Protein AF-A0A4Y8CA54-F1 (afdb_monomer_lite)

Secondary structure (DSSP, 8-state):
--TTHHHHHHHHHHHHHHHHHTTTT-GGGPPPPPSS-SEEEEEE-TT-HHHHHHHHHHHHSTTTTPEEEEEE---SSTTHHHHHHHHHHHHHTS--SEEEE---S--TTGGGGGG-HHHHHHHHH-S--

Radius of gyration: 15.87 Å; chains: 1; bounding box: 40×27×41 Å

Sequence (129 aa):
KKAGFGDLEAQFLALKERLQKEGLFDPRFKKSLPKFPKKVGIITSKTSAALQDMLKLIHHKEYFLAKIYIFDALTQGNNAPFSLIQALKKADDMDLDVLIIARGGGSREDLFCFNDENLAREIFKAKTP

pLDDT: mean 88.69, std 11.0, range [40.97, 98.0]

Foldseek 3Di:
DPPVPVVLVVVLVVLVVVCVVVVLPPPVLDDDADPQWQEEEEEEAPPAPVVVVVVVVCVVDPVVRHDYHYQHADQFDPCRLVRSLVSQVVVLVDPGQAYHYDYHDDDPNRNSSCSDPVSSVSVSVRPHD

Structure (mmCIF, N/CA/C/O backbone):
data_AF-A0A4Y8CA54-F1
#
_entry.id   AF-A0A4Y8CA54-F1
#
loop_
_atom_site.group_PDB
_atom_site.id
_atom_site.type_symbol
_atom_site.label_atom_id
_atom_site.label_alt_id
_atom_site.label_comp_id
_atom_site.label_asym_id
_atom_site.label_entity_id
_atom_site.label_seq_id
_atom_site.pdbx_PDB_ins_code
_atom_site.Cartn_x
_atom_site.Cartn_y
_atom_site.Cartn_z
_atom_site.occupancy
_atom_site.B_iso_or_equiv
_atom_site.auth_seq_id
_atom_site.auth_comp_id
_atom_site.auth_asym_id
_atom_site.auth_atom_id
_atom_site.pdbx_PDB_model_num
ATOM 1 N N . LYS A 1 1 ? 23.009 10.388 -21.232 1.00 40.97 1 LYS A N 1
ATOM 2 C CA . LYS A 1 1 ? 22.408 9.225 -21.935 1.00 40.97 1 LYS A CA 1
ATOM 3 C C . LYS A 1 1 ? 20.914 9.187 -21.601 1.00 40.97 1 LYS A C 1
ATOM 5 O O . LYS A 1 1 ? 20.593 8.958 -20.450 1.00 40.97 1 LYS A O 1
ATOM 10 N N . LYS A 1 2 ? 20.031 9.497 -22.563 1.00 50.75 2 LYS A N 1
ATOM 11 C CA . LYS A 1 2 ? 18.555 9.601 -22.421 1.00 50.75 2 LYS A CA 1
ATOM 12 C C . LYS A 1 2 ? 17.799 8.387 -23.013 1.00 50.75 2 LYS A C 1
ATOM 14 O O . LYS A 1 2 ? 16.600 8.463 -23.230 1.00 50.75 2 LYS A O 1
ATOM 19 N N . ALA A 1 3 ? 18.500 7.291 -23.312 1.00 52.72 3 ALA A N 1
ATOM 20 C CA . ALA A 1 3 ? 17.977 6.212 -24.157 1.00 52.72 3 ALA A CA 1
ATOM 21 C C . ALA A 1 3 ? 17.057 5.199 -23.444 1.00 52.72 3 ALA A C 1
ATOM 23 O O . ALA A 1 3 ? 16.300 4.531 -24.121 1.00 52.72 3 ALA A O 1
ATOM 24 N N . GLY A 1 4 ? 17.076 5.090 -22.108 1.00 59.81 4 GLY A N 1
ATOM 25 C CA . GLY A 1 4 ? 16.263 4.085 -21.394 1.00 59.81 4 GLY A CA 1
ATOM 26 C C . GLY A 1 4 ? 14.863 4.548 -20.973 1.00 59.81 4 GLY A C 1
ATOM 27 O O . GLY A 1 4 ? 14.003 3.726 -20.678 1.00 59.81 4 GLY A O 1
ATOM 28 N N . PHE A 1 5 ? 14.614 5.860 -20.930 1.00 62.41 5 PHE A N 1
ATOM 29 C CA . PHE A 1 5 ? 13.366 6.396 -20.378 1.00 62.41 5 PHE A CA 1
ATOM 30 C C . PHE A 1 5 ? 12.181 6.245 -21.344 1.00 62.41 5 PHE A C 1
ATOM 32 O O . PHE A 1 5 ? 11.084 5.902 -20.912 1.00 62.41 5 PHE A O 1
ATOM 39 N N . GLY A 1 6 ? 12.417 6.441 -22.647 1.00 74.75 6 GLY A N 1
ATOM 40 C CA . GLY A 1 6 ? 11.382 6.281 -23.674 1.00 74.75 6 GLY A CA 1
ATOM 41 C C . GLY A 1 6 ? 10.870 4.843 -23.774 1.00 74.75 6 GLY A C 1
ATOM 42 O O . GLY A 1 6 ? 9.666 4.630 -23.885 1.00 74.75 6 GLY A O 1
ATOM 43 N N . ASP A 1 7 ? 11.762 3.859 -23.636 1.00 80.38 7 ASP A N 1
ATOM 44 C CA . ASP A 1 7 ? 11.397 2.440 -23.699 1.00 80.38 7 ASP A CA 1
ATOM 45 C C . ASP A 1 7 ? 10.577 1.995 -22.481 1.00 80.38 7 ASP A C 1
ATOM 47 O O . ASP A 1 7 ? 9.646 1.201 -22.615 1.00 80.38 7 ASP A O 1
ATOM 51 N N . LEU A 1 8 ? 10.890 2.503 -21.284 1.00 80.00 8 LEU A N 1
ATOM 52 C CA . LEU A 1 8 ? 10.107 2.221 -20.074 1.00 80.00 8 LEU A CA 1
ATOM 53 C C . LEU A 1 8 ? 8.720 2.870 -20.141 1.00 80.00 8 LEU A C 1
ATOM 55 O O . LEU A 1 8 ? 7.723 2.250 -19.775 1.00 80.00 8 LEU A O 1
ATOM 59 N N . GLU A 1 9 ? 8.638 4.102 -20.639 1.00 84.69 9 GLU A N 1
ATOM 60 C CA . GLU A 1 9 ? 7.365 4.803 -20.814 1.00 84.69 9 GLU A CA 1
ATOM 61 C C . GLU A 1 9 ? 6.469 4.106 -21.848 1.00 84.69 9 GLU A C 1
ATOM 63 O O . GLU A 1 9 ? 5.287 3.882 -21.580 1.00 84.69 9 GLU A O 1
ATOM 68 N N . ALA A 1 10 ? 7.030 3.670 -22.980 1.00 88.25 10 ALA A N 1
ATOM 69 C CA . ALA A 1 10 ? 6.302 2.901 -23.987 1.00 88.25 10 ALA A CA 1
ATOM 70 C C . ALA A 1 10 ? 5.772 1.568 -23.427 1.00 88.25 10 ALA A C 1
ATOM 72 O O . ALA A 1 10 ? 4.603 1.234 -23.632 1.00 88.25 10 ALA A O 1
ATOM 73 N N . GLN A 1 11 ? 6.595 0.836 -22.666 1.00 87.75 11 GLN A N 1
ATOM 74 C CA . GLN A 1 11 ? 6.179 -0.401 -21.994 1.00 87.75 11 GLN A CA 1
ATOM 75 C C . GLN A 1 11 ? 5.044 -0.160 -20.994 1.00 87.75 11 GLN A C 1
ATOM 77 O O . GLN A 1 11 ? 4.069 -0.913 -20.974 1.00 87.75 11 GLN A O 1
ATOM 82 N N . PHE A 1 12 ? 5.132 0.908 -20.197 1.00 89.94 12 PHE A N 1
ATOM 83 C CA . PHE A 1 12 ? 4.073 1.284 -19.264 1.00 89.94 12 PHE A CA 1
ATOM 84 C C . PHE A 1 12 ? 2.758 1.599 -19.983 1.00 89.94 12 PHE A C 1
ATOM 86 O O . PHE A 1 12 ? 1.705 1.115 -19.568 1.00 89.94 12 PHE A O 1
ATOM 93 N N . LEU A 1 13 ? 2.802 2.386 -21.063 1.00 92.44 13 LEU A N 1
ATOM 94 C CA . LEU A 1 13 ? 1.607 2.744 -21.827 1.00 92.44 13 LEU A CA 1
ATOM 95 C C . LEU A 1 13 ? 0.948 1.512 -22.457 1.00 92.44 13 LEU A C 1
ATOM 97 O O . LEU A 1 13 ? -0.265 1.349 -22.328 1.00 92.44 13 LEU A O 1
ATOM 101 N N . ALA A 1 14 ? 1.740 0.616 -23.054 1.00 94.00 14 ALA A N 1
ATOM 102 C CA . ALA A 1 14 ? 1.242 -0.633 -23.627 1.00 94.00 14 ALA A CA 1
ATOM 103 C C . ALA A 1 14 ? 0.606 -1.542 -22.561 1.00 94.00 14 ALA A C 1
ATOM 105 O O . ALA A 1 14 ? -0.479 -2.093 -22.765 1.00 94.00 14 ALA A O 1
ATOM 106 N N . LEU A 1 15 ? 1.246 -1.666 -21.392 1.00 94.19 15 LEU A N 1
ATOM 107 C CA . LEU A 1 15 ? 0.703 -2.421 -20.266 1.00 94.19 15 LEU A CA 1
ATOM 108 C C . LEU A 1 15 ? -0.609 -1.808 -19.762 1.00 94.19 15 LEU A C 1
ATOM 110 O O . LEU A 1 15 ? -1.601 -2.519 -19.608 1.00 94.19 15 LEU A O 1
ATOM 114 N N . LYS A 1 16 ? -0.637 -0.490 -19.544 1.00 94.62 16 LYS A N 1
ATOM 115 C CA . LYS A 1 16 ? -1.828 0.234 -19.092 1.00 94.62 16 LYS A CA 1
ATOM 116 C C . LYS A 1 16 ? -2.996 0.037 -20.055 1.00 94.62 16 LYS A C 1
ATOM 118 O O . LYS A 1 16 ? -4.098 -0.262 -19.601 1.00 94.62 16 LYS A O 1
ATOM 123 N N . GLU A 1 17 ? -2.764 0.180 -21.360 1.00 96.19 17 GLU A N 1
ATOM 124 C CA . GLU A 1 17 ? -3.796 -0.014 -22.381 1.00 96.19 17 GLU A CA 1
ATOM 125 C C . GLU A 1 17 ? -4.353 -1.442 -22.342 1.00 96.19 17 GLU A C 1
ATOM 127 O O . GLU A 1 17 ? -5.571 -1.632 -22.354 1.00 96.19 17 GLU A O 1
ATOM 132 N N . ARG A 1 18 ? -3.481 -2.451 -22.237 1.00 97.19 18 ARG A N 1
ATOM 133 C CA . ARG A 1 18 ? -3.913 -3.848 -22.142 1.00 97.19 18 ARG A CA 1
ATOM 134 C C . ARG A 1 18 ? -4.756 -4.105 -20.893 1.00 97.19 18 ARG A C 1
ATOM 136 O O . ARG A 1 18 ? -5.860 -4.627 -21.013 1.00 97.19 18 ARG A O 1
ATOM 143 N N . LEU A 1 19 ? -4.286 -3.695 -19.715 1.00 96.62 19 LEU A N 1
ATOM 144 C CA . LEU A 1 19 ? -5.029 -3.887 -18.464 1.00 96.62 19 LEU A CA 1
ATOM 145 C C . LEU A 1 19 ? -6.355 -3.110 -18.449 1.00 96.62 19 LEU A C 1
ATOM 147 O O . LEU A 1 19 ? -7.344 -3.576 -17.884 1.00 96.62 19 LEU A O 1
ATOM 151 N N . GLN A 1 20 ? -6.409 -1.952 -19.113 1.00 95.62 20 GLN A N 1
ATOM 152 C CA . GLN A 1 20 ? -7.646 -1.198 -19.293 1.00 95.62 20 GLN A CA 1
ATOM 153 C C . GLN A 1 20 ? -8.642 -1.941 -20.192 1.00 95.62 20 GLN A C 1
ATOM 155 O O . GLN A 1 20 ? -9.820 -2.007 -19.845 1.00 95.62 20 GLN A O 1
ATOM 160 N N . LYS A 1 21 ? -8.185 -2.532 -21.305 1.00 96.62 21 LYS A N 1
ATOM 161 C CA . LYS A 1 21 ? -9.019 -3.369 -22.190 1.00 96.62 21 LYS A CA 1
ATOM 162 C C . LYS A 1 21 ? -9.540 -4.624 -21.487 1.00 96.62 21 LYS A C 1
ATOM 164 O O . LYS A 1 21 ? -10.665 -5.034 -21.740 1.00 96.62 21 LYS A O 1
ATOM 169 N N . GLU A 1 22 ? -8.752 -5.196 -20.580 1.00 96.06 22 GLU A N 1
ATOM 170 C CA . GLU A 1 22 ? -9.170 -6.304 -19.710 1.00 96.06 22 GLU A CA 1
ATOM 171 C C . GLU A 1 22 ? -10.176 -5.876 -18.617 1.00 96.06 22 GLU A C 1
ATOM 173 O O . GLU A 1 22 ? -10.745 -6.725 -17.935 1.00 96.06 22 GLU A O 1
ATOM 178 N N . GLY A 1 23 ? -10.417 -4.572 -18.439 1.00 95.69 23 GLY A N 1
ATOM 179 C CA . GLY A 1 23 ? -11.411 -4.044 -17.502 1.00 95.69 23 GLY A CA 1
ATOM 180 C C . GLY A 1 23 ? -10.920 -3.862 -16.064 1.00 95.69 23 GLY A C 1
ATOM 181 O O . GLY A 1 23 ? -11.724 -3.521 -15.200 1.00 95.69 23 GLY A O 1
ATOM 182 N N . LEU A 1 24 ? -9.617 -4.007 -15.782 1.00 95.56 24 LEU A N 1
ATOM 183 C CA . LEU A 1 24 ? -9.070 -3.886 -14.415 1.00 95.56 24 LEU A CA 1
ATOM 184 C C . LEU A 1 24 ? -9.326 -2.511 -13.776 1.00 95.56 24 LEU A C 1
ATOM 186 O O . LEU A 1 24 ? -9.302 -2.367 -12.554 1.00 95.56 24 LEU A O 1
ATOM 190 N N . PHE A 1 25 ? -9.544 -1.483 -14.594 1.00 94.56 25 PHE A N 1
ATOM 191 C CA . PHE A 1 25 ? -9.793 -0.117 -14.132 1.00 94.56 25 PHE A CA 1
ATOM 192 C C . PHE A 1 25 ? -11.256 0.309 -14.257 1.00 94.56 25 PHE A C 1
ATOM 194 O O . PHE A 1 25 ? -11.558 1.479 -14.025 1.00 94.56 25 PHE A O 1
ATOM 201 N N . ASP A 1 26 ? -12.155 -0.608 -14.623 1.00 95.44 26 ASP A N 1
ATOM 202 C CA . ASP A 1 26 ? -13.575 -0.302 -14.754 1.00 95.44 26 ASP A CA 1
ATOM 203 C C . ASP A 1 26 ? -14.137 0.169 -13.396 1.00 95.44 26 ASP A C 1
ATOM 205 O O . ASP A 1 26 ? -13.963 -0.523 -12.382 1.00 95.44 26 ASP A O 1
ATOM 209 N N . PRO A 1 27 ? -14.812 1.335 -13.345 1.00 93.88 27 PRO A N 1
ATOM 210 C CA . PRO A 1 27 ? -15.418 1.854 -12.123 1.00 93.88 27 PRO A CA 1
ATOM 211 C C . PRO A 1 27 ? -16.334 0.857 -11.404 1.00 93.88 27 PRO A C 1
ATOM 213 O O . PRO A 1 27 ? -16.452 0.927 -10.185 1.00 93.88 27 PRO A O 1
ATOM 216 N N . ARG A 1 28 ? -16.940 -0.099 -12.121 1.00 94.69 28 ARG A N 1
ATOM 217 C CA . ARG A 1 28 ? -17.819 -1.130 -11.544 1.00 94.69 28 ARG A CA 1
ATOM 218 C C . ARG A 1 28 ? -17.104 -2.082 -10.579 1.00 94.69 28 ARG A C 1
ATOM 220 O O . ARG A 1 28 ? -17.764 -2.665 -9.727 1.00 94.69 28 ARG A O 1
ATOM 227 N N . PHE A 1 29 ? -15.782 -2.232 -10.689 1.00 94.25 29 PHE A N 1
ATOM 228 C CA . PHE A 1 29 ? -14.976 -3.044 -9.766 1.00 94.25 29 PHE A CA 1
ATOM 229 C C . PHE A 1 29 ? -14.338 -2.221 -8.639 1.00 94.25 29 PHE A C 1
ATOM 231 O O . PHE A 1 29 ? -13.688 -2.778 -7.749 1.00 94.25 29 PHE A O 1
ATOM 238 N N . LYS A 1 30 ? -14.488 -0.889 -8.661 1.00 93.88 30 LYS A N 1
ATOM 239 C CA . LYS A 1 30 ? -13.966 -0.026 -7.602 1.00 93.88 30 LYS A CA 1
ATOM 240 C C . LYS A 1 30 ? -14.808 -0.183 -6.342 1.00 93.88 30 LYS A C 1
ATOM 242 O O . LYS A 1 30 ? -16.034 -0.207 -6.382 1.00 93.88 30 LYS A O 1
ATOM 247 N N . LYS A 1 31 ? -14.119 -0.261 -5.208 1.00 94.75 31 LYS A N 1
ATOM 248 C CA . LYS A 1 31 ? -14.734 -0.346 -3.885 1.00 94.75 31 LYS A CA 1
ATOM 249 C C . LYS A 1 31 ? -14.957 1.058 -3.345 1.00 94.75 31 LYS A C 1
ATOM 251 O O . LYS A 1 31 ? -14.152 1.957 -3.584 1.00 94.75 31 LYS A O 1
ATOM 256 N N . SER A 1 32 ? -16.054 1.254 -2.624 1.00 94.44 32 SER A N 1
ATOM 257 C CA . SER A 1 32 ? -16.325 2.520 -1.951 1.00 94.44 32 SER A CA 1
ATOM 258 C C . SER A 1 32 ? -15.368 2.710 -0.780 1.00 94.44 32 SER A C 1
ATOM 260 O O . SER A 1 32 ? -15.263 1.827 0.072 1.00 94.44 32 SER A O 1
ATOM 262 N N . LEU A 1 33 ? -14.730 3.875 -0.699 1.00 93.25 33 LEU A N 1
ATOM 263 C CA . LEU A 1 33 ? -13.909 4.222 0.455 1.00 93.25 33 LEU A CA 1
ATOM 264 C C . LEU A 1 33 ? -14.799 4.554 1.666 1.00 93.25 33 LEU A C 1
ATOM 266 O O . LEU A 1 33 ? -15.774 5.305 1.521 1.00 93.25 33 LEU A O 1
ATOM 270 N N . PRO A 1 34 ? -14.479 4.037 2.864 1.00 91.38 34 PRO A N 1
ATOM 271 C CA . PRO A 1 34 ? -15.190 4.400 4.082 1.00 91.38 34 PRO A CA 1
ATOM 272 C C . PRO A 1 34 ? -14.973 5.885 4.397 1.00 91.38 34 PRO A C 1
ATOM 274 O O . PRO A 1 34 ? -13.856 6.392 4.333 1.00 91.38 34 PRO A O 1
ATOM 277 N N . LYS A 1 35 ? -16.039 6.592 4.794 1.00 87.81 35 LYS A N 1
ATOM 278 C CA . LYS A 1 35 ? -15.944 8.012 5.190 1.00 87.81 35 LYS A CA 1
ATOM 279 C C . LYS A 1 35 ? -15.113 8.215 6.462 1.00 87.81 35 LYS A C 1
ATOM 281 O O . LYS A 1 35 ? -14.472 9.248 6.611 1.00 87.81 35 LYS A O 1
ATOM 286 N N . PHE A 1 36 ? -15.144 7.235 7.366 1.00 87.75 36 PHE A N 1
ATOM 287 C CA . PHE A 1 36 ? -14.486 7.282 8.673 1.00 87.75 36 PHE A CA 1
ATOM 288 C C . PHE A 1 36 ? -13.797 5.938 8.969 1.00 87.75 36 PHE 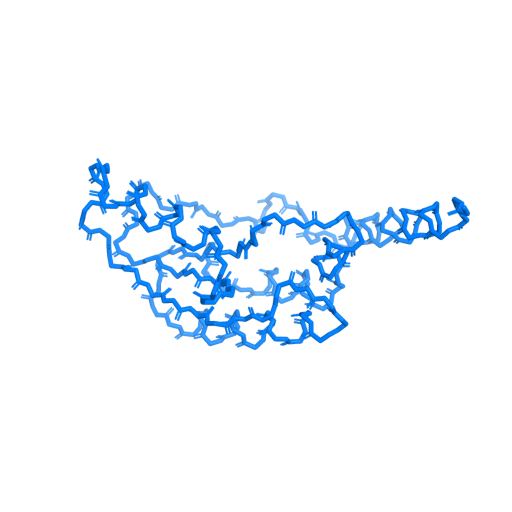A C 1
ATOM 290 O O . PHE A 1 36 ? -14.346 5.132 9.726 1.00 87.75 36 PHE A O 1
ATOM 297 N N . PRO A 1 37 ? -12.638 5.650 8.345 1.00 90.69 37 PRO A N 1
ATOM 298 C CA . PRO A 1 37 ? -11.905 4.417 8.608 1.00 90.69 37 PRO A CA 1
ATOM 299 C C . PRO A 1 37 ? -11.386 4.395 10.051 1.00 90.69 37 PRO A C 1
ATOM 301 O O . PRO A 1 37 ? -10.780 5.356 10.526 1.00 90.69 37 PRO A O 1
ATOM 304 N N . LYS A 1 38 ? -11.613 3.282 10.749 1.00 91.69 38 LYS A N 1
ATOM 305 C CA . LYS A 1 38 ? -11.127 3.018 12.111 1.00 91.69 38 LYS A CA 1
ATOM 306 C C . LYS A 1 38 ? -9.873 2.154 12.114 1.00 91.69 38 LYS A C 1
ATOM 308 O O . LYS A 1 38 ? -9.126 2.198 13.087 1.00 91.69 38 LYS A O 1
ATOM 313 N N . LYS A 1 39 ? -9.646 1.358 11.071 1.00 94.38 39 LYS A N 1
ATOM 314 C CA . LYS A 1 39 ? -8.468 0.505 10.899 1.00 94.38 39 LYS A CA 1
ATOM 315 C C . LYS A 1 39 ? -7.859 0.757 9.525 1.00 94.38 39 LYS A C 1
ATOM 317 O O . LYS A 1 39 ? -8.442 0.392 8.509 1.00 94.38 39 LYS A O 1
ATOM 322 N N . VAL A 1 40 ? -6.686 1.374 9.501 1.00 94.50 40 VAL A N 1
ATOM 323 C CA . VAL A 1 40 ? -5.985 1.739 8.266 1.00 94.50 40 VAL A CA 1
ATOM 324 C C . VAL A 1 40 ? -4.721 0.899 8.152 1.00 94.50 40 VAL A C 1
ATOM 326 O O . VAL A 1 40 ? -3.866 0.940 9.039 1.00 94.50 40 VAL A O 1
ATOM 329 N N . GLY A 1 41 ? -4.594 0.146 7.063 1.00 95.88 41 GLY A N 1
ATOM 330 C CA . GLY A 1 41 ? -3.350 -0.527 6.700 1.00 95.88 41 GLY A CA 1
ATOM 331 C C . GLY A 1 41 ? -2.466 0.385 5.864 1.00 95.88 41 GLY A C 1
ATOM 332 O O . GLY A 1 41 ? -2.933 0.974 4.898 1.00 95.88 41 GLY A O 1
ATOM 333 N N . ILE A 1 42 ? -1.188 0.496 6.203 1.00 95.69 42 ILE A N 1
ATOM 334 C CA . ILE A 1 42 ? -0.195 1.239 5.428 1.00 95.69 42 ILE A CA 1
ATOM 335 C C . ILE A 1 42 ? 0.896 0.266 4.994 1.00 95.69 42 ILE A C 1
ATOM 337 O O . ILE A 1 42 ? 1.624 -0.273 5.825 1.00 95.69 42 ILE A O 1
ATOM 341 N N . ILE A 1 43 ? 1.016 0.066 3.687 1.00 96.31 43 ILE A N 1
ATOM 342 C CA . ILE A 1 43 ? 2.050 -0.729 3.034 1.00 96.31 43 ILE A CA 1
ATOM 343 C C . ILE A 1 43 ? 3.099 0.239 2.486 1.00 96.31 43 ILE A C 1
ATOM 345 O O . ILE A 1 43 ? 2.847 0.981 1.536 1.00 96.31 43 ILE A O 1
ATOM 349 N N . THR A 1 44 ? 4.266 0.268 3.120 1.00 94.62 44 THR A N 1
ATOM 350 C CA . THR A 1 44 ? 5.393 1.137 2.749 1.00 94.62 44 THR A CA 1
ATOM 351 C C . THR A 1 44 ? 6.674 0.624 3.405 1.00 94.62 44 THR A C 1
ATOM 353 O O . THR A 1 44 ? 6.630 -0.253 4.263 1.00 94.62 44 THR A O 1
ATOM 356 N N . SER A 1 45 ? 7.822 1.198 3.056 1.00 91.81 45 SER A N 1
ATOM 357 C CA . SER A 1 45 ? 9.062 0.943 3.791 1.00 91.81 45 SER A CA 1
ATOM 358 C C . SER A 1 45 ? 9.015 1.613 5.167 1.00 91.81 45 SER A C 1
ATOM 360 O O . SER A 1 45 ? 8.753 2.820 5.273 1.00 91.81 45 SER A O 1
ATOM 362 N N . LYS A 1 46 ? 9.335 0.855 6.222 1.00 87.31 46 LYS A N 1
ATOM 363 C CA . LYS A 1 46 ? 9.431 1.342 7.610 1.00 87.31 46 LYS A CA 1
ATOM 364 C C . LYS A 1 46 ? 10.417 2.494 7.796 1.00 87.31 46 LYS A C 1
ATOM 366 O O . LYS A 1 46 ? 10.238 3.310 8.697 1.00 87.31 46 LYS A O 1
ATOM 371 N N . THR A 1 47 ? 11.444 2.573 6.954 1.00 84.50 47 THR A N 1
ATOM 372 C CA . THR A 1 47 ? 12.466 3.629 7.010 1.00 84.50 47 THR A CA 1
ATOM 373 C C . THR A 1 47 ? 12.141 4.822 6.112 1.00 84.50 47 THR A C 1
ATOM 375 O O . THR A 1 47 ? 12.923 5.767 6.034 1.00 84.50 47 THR A O 1
ATOM 378 N N . SER A 1 48 ? 10.994 4.810 5.428 1.00 84.25 48 SER A N 1
ATOM 379 C CA . SER A 1 48 ? 10.625 5.882 4.506 1.00 84.25 48 SER A CA 1
ATOM 380 C C . SER A 1 48 ? 10.167 7.152 5.227 1.00 84.25 48 SER A C 1
ATOM 382 O O . SER A 1 48 ? 9.413 7.109 6.201 1.00 84.25 48 SER A O 1
ATOM 384 N N . ALA A 1 49 ? 10.549 8.307 4.674 1.00 86.19 49 ALA A N 1
ATOM 385 C CA . ALA A 1 49 ? 10.009 9.601 5.093 1.00 86.19 49 ALA A CA 1
ATOM 386 C C . ALA A 1 49 ? 8.482 9.668 4.912 1.00 86.19 49 ALA A C 1
ATOM 388 O O . ALA A 1 49 ? 7.794 10.194 5.777 1.00 86.19 49 ALA A O 1
ATOM 389 N N . ALA A 1 50 ? 7.939 9.031 3.864 1.00 86.88 50 ALA A N 1
ATOM 390 C CA . ALA A 1 50 ? 6.492 8.957 3.652 1.00 86.88 50 ALA A CA 1
ATOM 391 C C . ALA A 1 50 ? 5.748 8.330 4.833 1.00 86.88 50 ALA A C 1
ATOM 393 O O . ALA A 1 50 ? 4.685 8.823 5.200 1.00 86.88 50 ALA A O 1
ATOM 394 N N . LEU A 1 51 ? 6.288 7.267 5.444 1.00 90.38 51 LEU A N 1
ATOM 395 C CA . LEU A 1 51 ? 5.670 6.695 6.638 1.00 90.38 51 LEU A CA 1
ATOM 396 C C . LEU A 1 51 ? 5.628 7.719 7.773 1.00 90.38 51 LEU A C 1
ATOM 398 O O . LEU A 1 51 ? 4.587 7.898 8.398 1.00 90.38 51 LEU A O 1
ATOM 402 N N . GLN A 1 52 ? 6.741 8.412 8.010 1.00 88.94 52 GLN A N 1
ATOM 403 C CA . GLN A 1 52 ? 6.827 9.431 9.054 1.00 88.94 52 GLN A CA 1
ATOM 404 C C . GLN A 1 52 ? 5.853 10.586 8.798 1.00 88.94 52 GLN A C 1
ATOM 406 O O . GLN A 1 52 ? 5.194 11.040 9.729 1.00 88.94 52 GLN A O 1
ATOM 411 N N . ASP A 1 53 ? 5.707 11.023 7.550 1.00 88.19 53 ASP A N 1
ATOM 412 C CA . ASP A 1 53 ? 4.793 12.103 7.175 1.00 88.19 53 ASP A CA 1
ATOM 413 C C . ASP A 1 53 ? 3.323 11.688 7.324 1.00 88.19 53 ASP A C 1
ATOM 415 O O . ASP A 1 53 ? 2.526 12.444 7.883 1.00 88.19 53 ASP A O 1
ATOM 419 N N . MET A 1 54 ? 2.968 10.465 6.913 1.00 88.81 54 MET A N 1
ATOM 420 C CA . MET A 1 54 ? 1.624 9.916 7.122 1.00 88.81 54 MET A CA 1
ATOM 421 C C . MET A 1 54 ? 1.300 9.798 8.612 1.00 88.81 54 MET A C 1
ATOM 423 O O . MET A 1 54 ? 0.240 10.248 9.045 1.00 88.81 54 MET A O 1
ATOM 427 N N . LEU A 1 55 ? 2.218 9.251 9.414 1.00 88.19 55 LEU A N 1
ATOM 428 C CA . LEU A 1 55 ? 2.023 9.132 10.857 1.00 88.19 55 LEU A CA 1
ATOM 429 C C . LEU A 1 55 ? 1.877 10.508 11.511 1.00 88.19 55 LEU A C 1
ATOM 431 O O . LEU A 1 55 ? 0.944 10.696 12.288 1.00 88.19 55 LEU A O 1
ATOM 435 N N . LYS A 1 56 ? 2.721 11.488 11.168 1.00 87.88 56 LYS A N 1
ATOM 436 C CA . LYS A 1 56 ? 2.589 12.866 11.670 1.00 87.88 56 LYS A CA 1
ATOM 437 C C . LYS A 1 56 ? 1.230 13.462 11.322 1.00 87.88 56 LYS A C 1
ATOM 439 O O . LYS A 1 56 ? 0.586 14.027 12.197 1.00 87.88 56 LYS A O 1
ATOM 444 N N . LEU A 1 57 ? 0.772 13.312 10.078 1.00 85.00 57 LEU A N 1
ATOM 445 C CA . LEU A 1 57 ? -0.523 13.835 9.638 1.00 85.00 57 LEU A CA 1
ATOM 446 C C . LEU A 1 57 ? -1.691 13.208 10.411 1.00 85.00 57 LEU A C 1
ATOM 448 O O . LEU A 1 57 ? -2.608 13.925 10.808 1.00 85.00 57 LEU A O 1
ATOM 452 N N . ILE A 1 58 ? -1.644 11.893 10.636 1.00 82.81 58 ILE A N 1
ATOM 453 C CA . ILE A 1 58 ? -2.670 11.155 11.385 1.00 82.81 58 ILE A CA 1
ATOM 454 C C . ILE A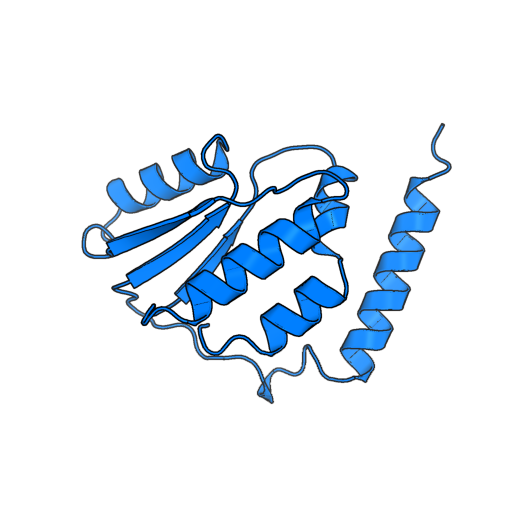 1 58 ? -2.701 11.602 12.851 1.00 82.81 58 ILE A C 1
ATOM 456 O O . ILE A 1 58 ? -3.782 11.812 13.391 1.00 82.81 58 ILE A O 1
ATOM 460 N N . HIS A 1 59 ? -1.535 11.802 13.474 1.00 77.06 59 HIS A N 1
ATOM 461 C CA . HIS A 1 59 ? -1.444 12.253 14.867 1.00 77.06 59 HIS A CA 1
ATOM 462 C C . HIS A 1 59 ? -1.808 13.735 15.048 1.00 77.06 59 HIS A C 1
ATOM 464 O O . HIS A 1 59 ? -2.311 14.107 16.103 1.00 77.06 59 HIS A O 1
ATOM 470 N N . HIS A 1 60 ? -1.558 14.586 14.046 1.00 71.69 60 HIS A N 1
ATOM 471 C CA . HIS A 1 60 ? -1.841 16.025 14.123 1.00 71.69 60 HIS A CA 1
ATOM 472 C C . HIS A 1 60 ? -3.291 16.407 13.802 1.00 71.69 60 HIS A C 1
ATOM 474 O O . HIS A 1 60 ? -3.705 17.515 14.138 1.00 71.69 60 HIS A O 1
ATOM 480 N N . LYS A 1 61 ? -4.052 15.549 13.117 1.00 64.88 61 LYS A N 1
ATOM 481 C CA . LYS A 1 61 ? -5.438 15.829 12.714 1.00 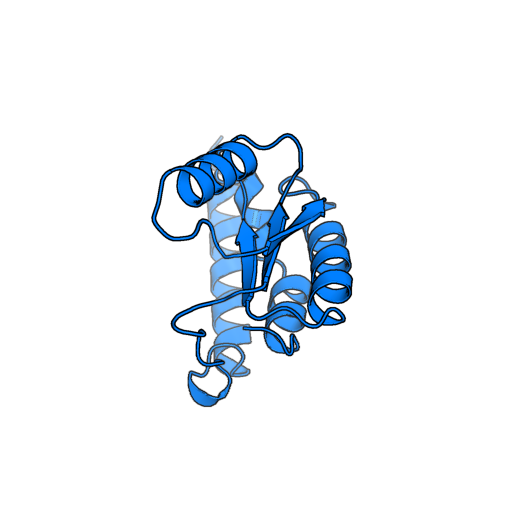64.88 61 LYS A CA 1
ATOM 482 C C . LYS A 1 61 ? -6.439 15.021 13.540 1.00 64.88 61 LYS A C 1
ATOM 484 O O . LYS A 1 61 ? -6.083 14.084 14.243 1.00 64.88 61 LYS A O 1
ATOM 489 N N . GLU A 1 62 ? -7.720 15.339 13.383 1.00 62.00 62 GLU A N 1
ATOM 490 C CA . GLU A 1 62 ? -8.884 14.694 14.021 1.00 62.00 62 GLU A CA 1
ATOM 491 C C . GLU A 1 62 ? -9.042 13.180 13.714 1.00 62.00 62 GLU A C 1
ATOM 493 O O . GLU A 1 62 ? -10.020 12.557 14.115 1.00 62.00 62 GLU A O 1
ATOM 498 N N . TYR A 1 63 ? -8.069 12.554 13.042 1.00 64.38 63 TYR A N 1
ATOM 499 C CA . TYR A 1 63 ? -8.001 11.115 12.764 1.00 64.38 63 TYR A CA 1
ATOM 500 C C . TYR A 1 63 ? -7.380 10.297 13.908 1.00 64.38 63 TYR A C 1
ATOM 502 O O . TYR A 1 63 ? -7.092 9.116 13.725 1.00 64.38 63 TYR A O 1
ATOM 510 N N . PHE A 1 64 ? -7.219 10.889 15.097 1.00 63.56 64 PHE A N 1
ATOM 511 C CA . PHE A 1 64 ? -6.663 10.255 16.301 1.00 63.56 64 PHE A CA 1
ATOM 512 C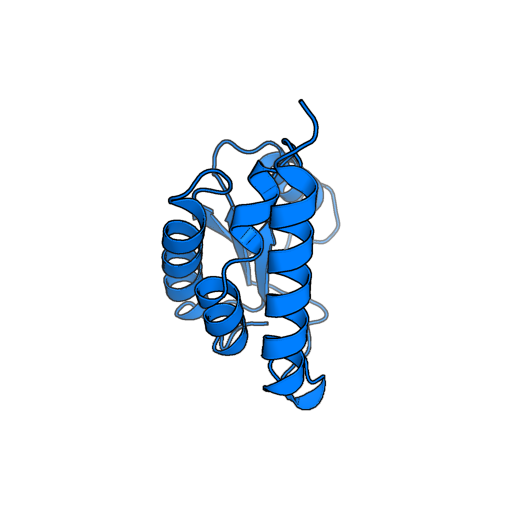 C . PHE A 1 64 ? -7.318 8.907 16.671 1.00 63.56 64 PHE A C 1
ATOM 514 O O . PHE A 1 64 ? -6.704 8.070 17.325 1.00 63.56 64 PHE A O 1
ATOM 521 N N . LEU A 1 65 ? -8.562 8.674 16.242 1.00 75.81 65 LEU A N 1
ATOM 522 C CA . LEU A 1 65 ? -9.309 7.447 16.535 1.00 75.81 65 LEU A CA 1
ATOM 523 C C . LEU A 1 65 ? -8.991 6.268 15.596 1.00 75.81 65 LEU A C 1
ATOM 525 O O . LEU A 1 65 ? -9.420 5.147 15.878 1.00 75.81 65 LEU A O 1
ATOM 529 N N . ALA A 1 66 ? -8.269 6.487 14.493 1.00 86.69 66 ALA A N 1
ATOM 530 C CA . ALA A 1 66 ? -7.908 5.422 13.564 1.00 86.69 66 ALA A CA 1
ATOM 531 C C . ALA A 1 66 ? -6.696 4.621 14.075 1.00 86.69 66 ALA A C 1
ATOM 533 O O . ALA A 1 66 ? -5.624 5.164 14.337 1.00 86.69 66 ALA A O 1
ATOM 534 N N . LYS A 1 67 ? -6.845 3.298 14.170 1.00 91.19 67 LYS A N 1
ATOM 535 C CA . LYS A 1 67 ? -5.749 2.360 14.427 1.00 91.19 67 LYS A CA 1
ATOM 536 C C . LYS A 1 67 ? -4.956 2.138 13.146 1.00 91.19 67 LYS A C 1
ATOM 538 O O . LYS A 1 67 ? -5.524 1.750 12.124 1.00 91.19 67 LYS A O 1
ATOM 543 N N . ILE A 1 68 ? -3.646 2.347 13.223 1.00 92.31 68 ILE A N 1
ATOM 544 C CA . ILE A 1 68 ? -2.741 2.225 12.081 1.00 92.31 68 ILE A CA 1
ATOM 545 C C . ILE A 1 68 ? -1.976 0.905 12.156 1.00 92.31 68 ILE A C 1
ATOM 547 O O . ILE A 1 68 ? -1.343 0.601 13.166 1.00 92.31 68 ILE A O 1
ATOM 551 N N . TYR A 1 69 ? -2.018 0.143 11.067 1.00 94.88 69 TYR A N 1
ATOM 552 C CA . TYR A 1 69 ? -1.311 -1.121 10.896 1.00 94.88 69 TYR A CA 1
ATOM 553 C C . TYR A 1 69 ? -0.257 -0.949 9.810 1.00 94.88 69 TYR A C 1
ATOM 555 O O . TYR A 1 69 ? -0.581 -0.581 8.686 1.00 94.88 69 TYR A O 1
ATOM 563 N N . ILE A 1 70 ? 1.010 -1.188 10.139 1.00 94.88 70 ILE A N 1
ATOM 564 C CA . ILE A 1 70 ? 2.125 -0.950 9.217 1.00 94.88 70 ILE A CA 1
ATOM 565 C C . ILE A 1 70 ? 2.631 -2.286 8.682 1.00 94.88 70 ILE A C 1
ATOM 567 O O . ILE A 1 70 ? 3.072 -3.145 9.449 1.00 94.88 70 ILE A O 1
ATOM 571 N N . PHE A 1 71 ? 2.631 -2.420 7.360 1.00 96.25 71 PHE A N 1
ATOM 572 C CA . PHE A 1 71 ? 3.172 -3.558 6.631 1.00 96.25 71 PHE A CA 1
ATOM 573 C C . PHE A 1 71 ? 4.420 -3.108 5.887 1.00 96.25 71 PHE A C 1
ATOM 575 O O . PHE A 1 71 ? 4.356 -2.306 4.956 1.00 96.25 71 PHE A O 1
ATOM 582 N N . ASP A 1 72 ? 5.565 -3.613 6.333 1.00 95.56 72 ASP A N 1
ATOM 583 C CA . ASP A 1 72 ? 6.845 -3.267 5.729 1.00 95.56 72 ASP A CA 1
ATOM 584 C C . ASP A 1 72 ? 6.974 -3.902 4.345 1.00 95.56 72 ASP A C 1
ATOM 586 O O . ASP A 1 72 ? 6.770 -5.111 4.189 1.00 95.56 72 ASP A O 1
ATOM 590 N N . ALA A 1 73 ? 7.324 -3.091 3.354 1.00 95.38 73 ALA A N 1
ATOM 591 C CA . ALA A 1 73 ? 7.565 -3.542 1.995 1.00 95.38 73 ALA A CA 1
ATOM 592 C C . ALA A 1 73 ? 8.676 -2.731 1.326 1.00 95.38 73 ALA A C 1
ATOM 594 O O . ALA A 1 73 ? 8.855 -1.537 1.582 1.00 95.38 73 ALA A O 1
ATOM 595 N N . LEU A 1 74 ? 9.398 -3.377 0.413 1.00 93.00 74 LEU A N 1
ATOM 596 C CA . LEU A 1 74 ? 10.310 -2.687 -0.489 1.00 93.00 74 LEU A CA 1
ATOM 597 C C . LEU A 1 74 ? 9.504 -1.799 -1.443 1.00 93.00 74 LEU A C 1
ATOM 599 O O . LEU A 1 74 ? 8.551 -2.251 -2.068 1.00 93.00 74 LEU A O 1
ATOM 603 N N . THR A 1 75 ? 9.915 -0.542 -1.583 1.00 91.50 75 THR A N 1
ATOM 604 C CA . THR A 1 75 ? 9.244 0.460 -2.433 1.00 91.50 75 THR A CA 1
ATOM 605 C C . THR A 1 75 ? 10.136 0.967 -3.575 1.00 91.50 75 THR A C 1
ATOM 607 O O . THR A 1 75 ? 9.853 1.994 -4.197 1.00 91.50 75 THR A O 1
ATOM 610 N N . GLN A 1 76 ? 11.249 0.270 -3.816 1.00 89.75 76 GLN A N 1
ATOM 611 C CA . GLN A 1 76 ? 12.209 0.535 -4.884 1.00 89.75 76 GLN A CA 1
ATOM 612 C C . GLN A 1 76 ? 12.995 -0.731 -5.242 1.00 89.75 76 GLN A C 1
ATOM 614 O O . GLN A 1 76 ? 13.135 -1.647 -4.425 1.00 89.75 76 GLN A O 1
ATOM 619 N N . GLY A 1 77 ? 13.546 -0.747 -6.453 1.00 88.62 77 GLY A N 1
ATOM 620 C CA . GLY A 1 77 ? 14.311 -1.869 -6.989 1.00 88.62 77 GLY A CA 1
ATOM 621 C C . GLY A 1 77 ? 13.447 -3.026 -7.499 1.00 88.62 77 GLY A C 1
ATOM 622 O O . GLY A 1 77 ? 12.231 -3.070 -7.322 1.00 88.62 77 GLY A O 1
ATOM 623 N N . ASN A 1 78 ? 14.102 -4.000 -8.130 1.00 89.19 78 ASN A N 1
ATOM 624 C CA . ASN A 1 78 ? 13.435 -5.075 -8.878 1.00 89.19 78 ASN A CA 1
ATOM 625 C C . ASN A 1 78 ? 12.617 -6.037 -8.000 1.00 89.19 78 ASN A C 1
ATOM 627 O O . ASN A 1 78 ? 11.695 -6.680 -8.486 1.00 89.19 78 ASN A O 1
ATOM 631 N N . ASN A 1 79 ? 12.928 -6.120 -6.703 1.00 92.56 79 ASN A N 1
ATOM 632 C CA . ASN A 1 79 ? 12.208 -6.972 -5.750 1.00 92.56 79 ASN A CA 1
ATOM 633 C C . ASN A 1 79 ? 11.002 -6.273 -5.098 1.00 92.56 79 ASN A C 1
ATOM 635 O O . ASN A 1 79 ? 10.256 -6.913 -4.352 1.00 92.56 79 ASN A O 1
ATOM 639 N N . ALA A 1 80 ? 10.800 -4.976 -5.357 1.00 93.38 80 ALA A N 1
ATOM 640 C CA . ALA A 1 80 ? 9.691 -4.221 -4.784 1.00 93.38 80 ALA A CA 1
ATOM 641 C C . ALA A 1 80 ? 8.308 -4.782 -5.138 1.00 93.38 80 ALA A C 1
ATOM 643 O O . ALA A 1 80 ? 7.530 -4.973 -4.205 1.00 93.38 80 ALA A O 1
ATOM 644 N N . PRO A 1 81 ? 7.991 -5.152 -6.397 1.00 94.94 81 PRO A N 1
ATOM 645 C CA . PRO A 1 81 ? 6.667 -5.682 -6.723 1.00 94.94 81 PRO A CA 1
ATOM 646 C C . PRO A 1 81 ? 6.325 -6.930 -5.908 1.00 94.94 81 PRO A C 1
ATOM 648 O O . PRO A 1 81 ? 5.259 -7.018 -5.304 1.00 94.94 81 PRO A O 1
ATOM 651 N N . PHE A 1 82 ? 7.269 -7.869 -5.801 1.00 96.50 82 PHE A N 1
ATOM 652 C CA . PHE A 1 82 ? 7.091 -9.092 -5.023 1.00 96.50 82 PHE A CA 1
ATOM 653 C C . PHE A 1 82 ? 6.885 -8.809 -3.528 1.00 96.50 82 PHE A C 1
ATOM 655 O O . PHE A 1 82 ? 6.008 -9.398 -2.893 1.00 96.50 82 PHE A O 1
ATOM 662 N N . SER A 1 83 ? 7.668 -7.886 -2.963 1.00 96.62 83 SER A N 1
ATOM 663 C CA . SER A 1 83 ? 7.526 -7.477 -1.564 1.00 96.62 83 SER A CA 1
ATOM 664 C C . SER A 1 83 ? 6.183 -6.786 -1.300 1.00 96.62 83 SER A C 1
ATOM 666 O O . SER A 1 83 ? 5.529 -7.107 -0.307 1.00 96.62 83 SER A O 1
ATOM 668 N N . LEU A 1 84 ? 5.750 -5.897 -2.199 1.00 96.75 84 LEU A N 1
ATOM 669 C CA . LEU A 1 84 ? 4.465 -5.201 -2.130 1.00 96.75 84 LEU A CA 1
ATOM 670 C C . LEU A 1 84 ? 3.294 -6.177 -2.227 1.00 96.75 84 LEU A C 1
ATOM 672 O O . LEU A 1 84 ? 2.377 -6.088 -1.420 1.00 96.75 84 LEU A O 1
ATOM 676 N N . ILE A 1 85 ? 3.342 -7.147 -3.146 1.00 97.75 85 ILE A N 1
ATOM 677 C CA . ILE A 1 85 ? 2.302 -8.177 -3.292 1.00 97.75 85 ILE A CA 1
ATOM 678 C C . ILE A 1 85 ? 2.170 -9.009 -2.013 1.00 97.75 85 ILE A C 1
ATOM 680 O O . ILE A 1 85 ? 1.058 -9.270 -1.556 1.00 97.75 85 ILE A O 1
ATOM 684 N N . GLN A 1 86 ? 3.285 -9.425 -1.407 1.00 97.94 86 GLN A N 1
ATOM 685 C CA . GLN A 1 86 ? 3.235 -10.181 -0.154 1.00 97.94 86 GLN A CA 1
ATOM 686 C C . GLN A 1 86 ? 2.662 -9.359 1.003 1.00 97.94 86 GLN A C 1
ATOM 688 O O . GLN A 1 86 ? 1.879 -9.885 1.793 1.00 97.94 86 GLN A O 1
ATOM 693 N N . ALA A 1 87 ? 3.052 -8.088 1.116 1.00 97.44 87 ALA A N 1
ATOM 694 C CA . ALA A 1 87 ? 2.513 -7.190 2.130 1.00 97.44 87 ALA A CA 1
ATOM 695 C C . ALA A 1 87 ? 1.019 -6.922 1.906 1.00 97.44 87 ALA A C 1
ATOM 697 O O . ALA A 1 87 ? 0.249 -6.987 2.860 1.00 97.44 87 ALA A O 1
ATOM 698 N N . LEU A 1 88 ? 0.607 -6.713 0.652 1.00 98.00 88 LEU A N 1
ATOM 699 C CA . LEU A 1 88 ? -0.786 -6.523 0.256 1.00 98.00 88 LEU A CA 1
ATOM 700 C C . LEU A 1 88 ? -1.648 -7.724 0.632 1.00 98.00 88 LEU A C 1
ATOM 702 O O . LEU A 1 88 ? -2.660 -7.537 1.287 1.00 98.00 88 LEU A O 1
ATOM 706 N N . LYS A 1 89 ? -1.228 -8.949 0.300 1.00 97.50 89 LYS A N 1
ATOM 707 C CA . LYS A 1 89 ? -1.976 -10.164 0.666 1.00 97.50 89 LYS A CA 1
ATOM 708 C C . LYS A 1 89 ? -2.159 -10.296 2.175 1.00 97.50 89 LYS A C 1
ATOM 710 O O . LYS A 1 89 ? -3.263 -10.529 2.644 1.00 97.50 89 LYS A O 1
ATOM 715 N N . LYS A 1 90 ? -1.085 -10.081 2.942 1.00 97.31 90 LYS A N 1
ATOM 716 C CA . LYS A 1 90 ? -1.142 -10.116 4.412 1.00 97.31 90 LYS A CA 1
ATOM 717 C C . LYS A 1 90 ? -2.070 -9.046 4.980 1.00 97.31 90 LYS A C 1
ATOM 719 O O . LYS A 1 90 ? -2.753 -9.308 5.961 1.00 97.31 90 LYS A O 1
ATOM 724 N N . ALA A 1 91 ? -2.056 -7.850 4.398 1.00 97.25 91 ALA A N 1
ATOM 725 C CA . ALA A 1 91 ? -2.898 -6.748 4.835 1.00 97.25 91 ALA A CA 1
ATOM 726 C C . ALA A 1 91 ? -4.369 -6.964 4.461 1.00 97.25 91 ALA A C 1
ATOM 728 O O . ALA A 1 91 ? -5.240 -6.664 5.266 1.00 97.25 91 ALA A O 1
ATOM 729 N N . ASP A 1 92 ? -4.640 -7.516 3.279 1.00 97.44 92 ASP A N 1
ATOM 730 C CA . ASP A 1 92 ? -5.993 -7.784 2.786 1.00 97.44 92 ASP A CA 1
ATOM 731 C C . ASP A 1 92 ? -6.682 -8.957 3.500 1.00 97.44 92 ASP A C 1
ATOM 733 O O . ASP A 1 92 ? -7.907 -9.013 3.572 1.00 97.44 92 ASP A O 1
ATOM 737 N N . ASP A 1 93 ? -5.904 -9.885 4.064 1.00 96.25 93 ASP A N 1
ATOM 738 C CA . ASP A 1 93 ? -6.422 -10.946 4.936 1.00 96.25 93 ASP A CA 1
ATOM 739 C C . ASP A 1 93 ? -6.769 -10.440 6.349 1.00 96.25 93 ASP A C 1
ATOM 741 O O . ASP A 1 93 ? -7.390 -11.160 7.136 1.00 96.25 93 ASP A O 1
ATOM 745 N N . MET A 1 94 ? -6.384 -9.208 6.695 1.00 95.00 94 MET A N 1
ATOM 746 C CA . MET A 1 94 ? -6.792 -8.575 7.945 1.00 95.00 94 MET A CA 1
ATOM 747 C C . MET A 1 94 ? -8.120 -7.833 7.772 1.00 95.00 94 MET A C 1
ATOM 749 O O . MET A 1 94 ? -8.405 -7.253 6.734 1.00 95.00 94 MET A O 1
ATOM 753 N N . ASP A 1 95 ? -8.920 -7.797 8.838 1.00 94.44 95 ASP A N 1
ATOM 754 C CA . ASP A 1 95 ? -10.157 -7.010 8.905 1.00 94.44 95 ASP A CA 1
ATOM 755 C C . ASP A 1 95 ? -9.828 -5.512 9.056 1.00 94.44 95 ASP A C 1
ATOM 757 O O . ASP A 1 95 ? -9.886 -4.965 10.163 1.00 94.44 95 ASP A O 1
ATOM 761 N N . LEU A 1 96 ? -9.372 -4.891 7.963 1.00 96.69 96 LEU A N 1
ATOM 762 C CA . LEU A 1 96 ? -9.026 -3.474 7.832 1.00 96.69 96 LEU A CA 1
ATOM 763 C C . LEU A 1 96 ? -10.082 -2.749 6.989 1.00 96.69 96 LEU A C 1
ATOM 765 O O . LEU A 1 96 ? -10.697 -3.336 6.107 1.00 96.69 96 LEU A O 1
ATOM 769 N N . ASP A 1 97 ? -10.282 -1.455 7.244 1.00 95.50 97 ASP A N 1
ATOM 770 C CA . ASP A 1 97 ? -11.301 -0.675 6.530 1.00 95.50 97 ASP A CA 1
ATOM 771 C C . ASP A 1 97 ? -10.783 -0.137 5.187 1.00 95.50 97 ASP A C 1
ATOM 773 O O . ASP A 1 97 ? -11.561 0.113 4.268 1.00 95.50 97 ASP A O 1
ATOM 777 N N . VAL A 1 98 ? -9.472 0.110 5.101 1.00 96.06 98 VAL A N 1
ATOM 778 C CA . VAL A 1 98 ? -8.800 0.667 3.921 1.00 96.06 98 VAL A CA 1
ATOM 779 C C . VAL A 1 98 ? -7.307 0.339 3.945 1.00 96.06 98 VAL A C 1
ATOM 781 O O . VAL A 1 98 ? -6.683 0.320 5.016 1.00 96.06 98 VAL A O 1
ATOM 784 N N . LEU A 1 99 ? -6.728 0.126 2.764 1.00 96.94 99 LEU A N 1
ATOM 785 C CA . LEU A 1 99 ? -5.293 -0.046 2.565 1.00 96.94 99 LEU A CA 1
ATOM 786 C C . LEU A 1 99 ? -4.689 1.137 1.808 1.00 96.94 99 LEU A C 1
ATOM 788 O O . LEU A 1 99 ? -5.207 1.621 0.808 1.00 96.94 99 LEU A O 1
ATOM 792 N N . ILE A 1 100 ? -3.526 1.580 2.269 1.00 94.81 100 ILE A N 1
ATOM 793 C CA . ILE A 1 100 ? -2.715 2.605 1.626 1.00 94.81 100 ILE A CA 1
ATOM 794 C C . ILE A 1 100 ? -1.416 1.946 1.197 1.00 94.81 100 ILE A C 1
ATOM 796 O O . ILE A 1 100 ? -0.605 1.565 2.035 1.00 94.81 100 ILE A O 1
ATOM 800 N N . ILE A 1 101 ? -1.191 1.847 -0.108 1.00 94.69 101 ILE A N 1
ATOM 801 C CA . ILE A 1 101 ? 0.127 1.524 -0.648 1.00 94.69 101 ILE A CA 1
ATOM 802 C C . ILE A 1 101 ? 0.814 2.849 -0.956 1.00 94.69 101 ILE A C 1
ATOM 804 O O . ILE A 1 101 ? 0.336 3.628 -1.779 1.00 94.69 101 ILE A O 1
ATOM 808 N N . ALA A 1 102 ? 1.929 3.112 -0.285 1.00 90.38 102 ALA A N 1
ATOM 809 C CA . ALA A 1 102 ? 2.646 4.367 -0.421 1.00 90.38 102 ALA A CA 1
ATOM 810 C C . ALA A 1 102 ? 4.150 4.149 -0.541 1.00 90.38 102 ALA A C 1
ATOM 812 O O . ALA A 1 102 ? 4.721 3.134 -0.145 1.00 90.38 102 ALA A O 1
ATOM 813 N N . ARG A 1 103 ? 4.803 5.174 -1.071 1.00 85.50 103 ARG A N 1
ATOM 814 C CA . ARG A 1 103 ? 6.251 5.292 -1.177 1.00 85.50 103 ARG A CA 1
ATOM 815 C C . ARG A 1 103 ? 6.639 6.726 -0.825 1.00 85.50 103 ARG A C 1
ATOM 817 O O . ARG A 1 103 ? 5.847 7.645 -1.007 1.00 85.50 103 ARG A O 1
ATOM 824 N N . GLY A 1 104 ? 7.863 6.904 -0.331 1.00 75.75 104 GLY A N 1
ATOM 825 C CA . GLY A 1 104 ? 8.502 8.216 -0.201 1.00 75.75 104 GLY A CA 1
ATOM 826 C C . GLY A 1 104 ? 8.967 8.830 -1.525 1.00 75.75 104 GLY A C 1
ATOM 827 O O . GLY A 1 104 ? 8.562 8.430 -2.617 1.00 75.75 104 GLY A O 1
ATOM 828 N N . GLY A 1 105 ? 9.854 9.818 -1.418 1.00 69.25 105 GLY A N 1
ATOM 829 C CA . GLY A 1 105 ? 10.566 10.372 -2.571 1.00 69.25 105 GLY A CA 1
ATOM 830 C C . GLY A 1 105 ? 11.522 9.364 -3.227 1.00 69.25 105 GLY A C 1
ATOM 831 O O . GLY A 1 105 ? 11.726 8.258 -2.731 1.00 69.25 105 GLY A O 1
ATOM 832 N N . GLY A 1 106 ? 12.110 9.761 -4.354 1.00 72.56 106 GLY A N 1
ATOM 833 C CA . GLY A 1 106 ? 13.126 9.010 -5.103 1.00 72.56 106 GLY A CA 1
ATOM 834 C C . GLY A 1 106 ? 12.981 9.240 -6.609 1.00 72.56 106 GLY A C 1
ATOM 835 O O . GLY A 1 106 ? 12.156 10.062 -7.023 1.00 72.56 106 GLY A O 1
ATOM 836 N N . SER A 1 107 ? 13.766 8.545 -7.435 1.00 74.56 107 SER A N 1
ATOM 837 C CA . SER A 1 107 ? 13.788 8.821 -8.875 1.00 74.56 107 SER A CA 1
ATOM 838 C C . SER A 1 107 ? 12.530 8.302 -9.585 1.00 74.56 107 SER A C 1
ATOM 840 O O . SER A 1 107 ? 11.771 7.485 -9.053 1.00 74.56 107 SER A O 1
ATOM 842 N N . ARG A 1 108 ? 12.295 8.781 -10.816 1.00 70.19 108 ARG A N 1
ATOM 843 C CA . ARG A 1 108 ? 11.221 8.2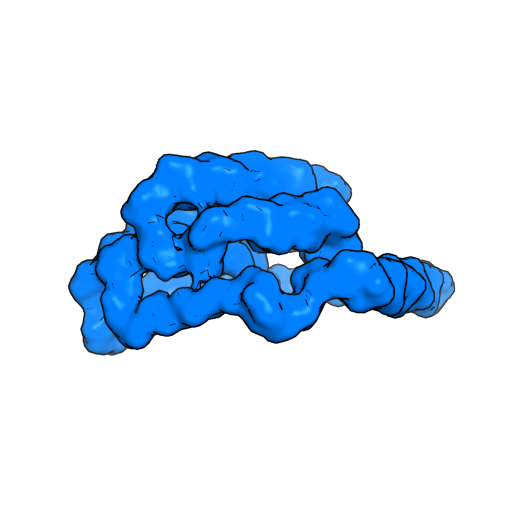51 -11.673 1.00 70.19 108 ARG A CA 1
ATOM 844 C C . ARG A 1 108 ? 11.457 6.790 -12.052 1.00 70.19 108 ARG A C 1
ATOM 846 O O . ARG A 1 108 ? 10.486 6.081 -12.284 1.00 70.19 108 ARG A O 1
ATOM 853 N N . GLU A 1 109 ? 12.711 6.347 -12.108 1.00 70.50 109 GLU A N 1
ATOM 854 C CA . GLU A 1 109 ? 13.041 4.947 -12.387 1.00 70.50 109 GLU A CA 1
ATOM 855 C C . GLU A 1 109 ? 12.608 4.051 -11.227 1.00 70.50 109 GLU A C 1
ATOM 857 O O . GLU A 1 109 ? 12.020 2.996 -11.447 1.00 70.50 109 GLU A O 1
ATOM 862 N N . ASP A 1 110 ? 12.778 4.514 -9.989 1.00 75.56 110 ASP A N 1
ATOM 863 C CA . ASP A 1 110 ? 12.352 3.744 -8.824 1.00 75.56 110 ASP A CA 1
ATOM 864 C C . ASP A 1 110 ? 10.818 3.627 -8.714 1.00 75.56 110 ASP A C 1
ATOM 866 O O . ASP A 1 110 ? 10.318 2.676 -8.116 1.00 75.56 110 ASP A O 1
ATOM 870 N N . LEU A 1 111 ? 10.052 4.565 -9.293 1.00 80.50 111 LEU A N 1
ATOM 871 C CA . LEU A 1 111 ? 8.583 4.482 -9.359 1.00 80.50 111 LEU A CA 1
ATOM 872 C C . LEU A 1 111 ? 8.103 3.358 -10.279 1.00 80.50 111 LEU A C 1
ATOM 874 O O . LEU A 1 111 ? 6.972 2.895 -10.136 1.00 80.50 111 LEU A O 1
ATOM 878 N N . PHE A 1 112 ? 8.946 2.900 -11.205 1.00 83.75 112 PHE A N 1
ATOM 879 C CA . PHE A 1 112 ? 8.547 1.914 -12.200 1.00 83.75 112 PHE A CA 1
ATOM 880 C C . PHE A 1 112 ? 8.146 0.572 -11.578 1.00 83.75 112 PHE A C 1
ATOM 882 O O . PHE A 1 112 ? 7.309 -0.129 -12.135 1.00 83.75 112 PHE A O 1
ATOM 889 N N . CYS A 1 113 ? 8.649 0.239 -10.384 1.00 86.81 113 CYS A N 1
ATOM 890 C CA . CYS A 1 113 ? 8.237 -0.974 -9.677 1.00 86.81 113 CYS A CA 1
ATOM 891 C C . CYS A 1 113 ? 6.735 -1.017 -9.322 1.00 86.81 113 CYS A C 1
ATOM 893 O O . CYS A 1 113 ? 6.183 -2.097 -9.139 1.00 86.81 113 CYS A O 1
ATOM 895 N N . PHE A 1 114 ? 6.046 0.127 -9.278 1.00 89.19 114 PHE A N 1
ATOM 896 C CA . PHE A 1 114 ? 4.593 0.182 -9.070 1.00 89.19 114 PHE A CA 1
ATOM 897 C C . PHE A 1 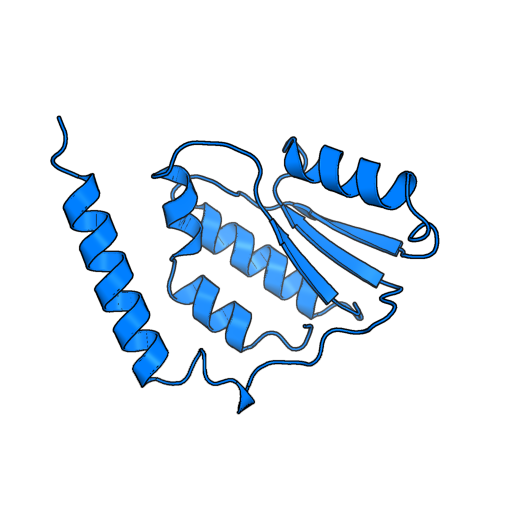114 ? 3.791 -0.106 -10.344 1.00 89.19 114 PHE A C 1
ATOM 899 O O . PHE A 1 114 ? 2.594 -0.371 -10.264 1.00 89.19 114 PHE A O 1
ATOM 906 N N . ASN A 1 115 ? 4.445 -0.090 -11.506 1.00 90.56 115 ASN A N 1
ATOM 907 C CA . ASN A 1 115 ? 3.843 -0.405 -12.800 1.00 90.56 115 ASN A CA 1
ATOM 908 C C . ASN A 1 115 ? 3.920 -1.903 -13.131 1.00 90.56 115 ASN A C 1
ATOM 910 O O . ASN A 1 115 ? 3.779 -2.285 -14.288 1.00 90.56 115 ASN A O 1
ATOM 914 N N . ASP A 1 116 ? 4.171 -2.753 -12.138 1.00 93.25 116 ASP A N 1
ATOM 915 C CA . ASP A 1 116 ? 4.189 -4.197 -12.318 1.00 93.25 116 ASP A CA 1
ATOM 916 C C . ASP A 1 116 ? 2.770 -4.747 -12.532 1.00 93.25 116 ASP A C 1
ATOM 918 O O . ASP A 1 116 ? 1.821 -4.415 -11.815 1.00 93.25 116 ASP A O 1
ATOM 922 N N . GLU A 1 117 ? 2.624 -5.625 -13.521 1.00 95.69 117 GLU A N 1
ATOM 923 C CA . GLU A 1 117 ? 1.340 -6.239 -13.848 1.00 95.69 117 GLU A CA 1
ATOM 924 C C . GLU A 1 117 ? 0.788 -7.099 -12.707 1.00 95.69 117 GLU A C 1
ATOM 926 O O . GLU A 1 117 ? -0.415 -7.065 -12.437 1.00 95.69 117 GLU A O 1
ATOM 931 N N . ASN A 1 118 ? 1.642 -7.880 -12.041 1.00 96.44 118 ASN A N 1
ATOM 932 C CA . ASN A 1 118 ? 1.196 -8.762 -10.968 1.00 96.44 118 ASN A CA 1
ATOM 933 C C . ASN A 1 118 ? 0.688 -7.928 -9.796 1.00 96.44 118 ASN A C 1
ATOM 935 O O . ASN A 1 118 ? -0.357 -8.248 -9.237 1.00 96.44 118 ASN A O 1
ATOM 939 N N . LEU A 1 119 ? 1.361 -6.820 -9.478 1.00 96.31 119 LEU A N 1
ATOM 940 C CA . LEU A 1 119 ? 0.886 -5.889 -8.458 1.00 96.31 119 LEU A CA 1
ATOM 941 C C . LEU A 1 119 ? -0.487 -5.308 -8.826 1.00 96.31 119 LEU A C 1
ATOM 943 O O . LEU A 1 119 ? -1.396 -5.334 -7.998 1.00 96.31 119 LEU A O 1
ATOM 947 N N . ALA A 1 120 ? -0.679 -4.849 -10.067 1.00 96.12 120 ALA A N 1
ATOM 948 C CA . ALA A 1 120 ? -1.968 -4.323 -10.524 1.00 96.12 120 ALA A CA 1
ATOM 949 C C . ALA A 1 120 ? -3.098 -5.365 -10.425 1.00 96.12 120 ALA A C 1
ATOM 951 O O . ALA A 1 120 ? -4.203 -5.054 -9.970 1.00 96.12 120 ALA A O 1
ATOM 952 N N . ARG A 1 121 ? -2.820 -6.616 -10.809 1.00 97.12 121 ARG A N 1
ATOM 953 C CA . ARG A 1 121 ? -3.781 -7.725 -10.715 1.00 97.12 121 ARG A CA 1
ATOM 954 C C . ARG A 1 121 ? -4.103 -8.097 -9.274 1.00 97.12 121 ARG A C 1
ATOM 956 O O . ARG A 1 121 ? -5.251 -8.415 -8.980 1.00 97.12 121 ARG A O 1
ATOM 963 N N . GLU A 1 122 ? -3.127 -8.061 -8.376 1.00 97.50 122 GLU A N 1
ATOM 964 C CA . GLU A 1 122 ? -3.369 -8.341 -6.960 1.00 97.50 122 GLU A CA 1
ATOM 965 C C . GLU A 1 122 ? -4.152 -7.211 -6.280 1.00 97.50 122 GLU A C 1
ATOM 967 O O . GLU A 1 122 ? -5.074 -7.502 -5.524 1.00 97.50 122 GLU A O 1
ATOM 972 N N . ILE A 1 123 ? -3.907 -5.941 -6.627 1.00 96.62 123 ILE A N 1
ATOM 973 C CA . ILE A 1 123 ? -4.744 -4.812 -6.172 1.00 96.62 123 ILE A CA 1
ATOM 974 C C . ILE A 1 123 ? -6.194 -4.984 -6.639 1.00 96.62 123 ILE A C 1
ATOM 976 O O . ILE A 1 123 ? -7.127 -4.749 -5.876 1.00 96.62 123 ILE A O 1
ATOM 980 N N . PHE A 1 124 ? -6.403 -5.421 -7.883 1.00 96.94 124 PHE A N 1
ATOM 981 C CA . PHE A 1 124 ? -7.746 -5.679 -8.403 1.00 96.94 124 PHE A CA 1
ATOM 982 C C . PHE A 1 124 ? -8.487 -6.769 -7.607 1.00 96.94 124 PHE A C 1
ATOM 984 O O . PHE A 1 124 ? -9.684 -6.638 -7.350 1.00 96.94 124 PHE A O 1
ATOM 991 N N . LYS A 1 125 ? -7.774 -7.822 -7.186 1.00 96.31 125 LYS A N 1
ATOM 992 C CA . LYS A 1 125 ? -8.323 -8.938 -6.397 1.00 96.31 125 LYS A CA 1
ATOM 993 C C . LYS A 1 125 ? -8.545 -8.614 -4.921 1.00 96.31 125 LYS A C 1
ATOM 995 O O . LYS A 1 125 ? -9.308 -9.341 -4.287 1.00 96.31 125 LYS A O 1
ATOM 1000 N N . ALA A 1 126 ? -7.876 -7.590 -4.386 1.00 96.69 126 ALA A N 1
ATOM 1001 C CA . ALA A 1 126 ? -7.967 -7.232 -2.973 1.00 96.69 126 ALA A CA 1
ATOM 1002 C C . ALA A 1 126 ? -9.435 -7.064 -2.562 1.00 96.69 126 ALA A C 1
ATOM 1004 O O . ALA A 1 126 ? -10.242 -6.599 -3.365 1.00 96.69 126 ALA A O 1
ATOM 1005 N N . LYS A 1 127 ? -9.814 -7.456 -1.349 1.00 95.94 127 LYS A N 1
ATOM 1006 C CA . LYS A 1 127 ? -11.179 -7.309 -0.811 1.00 95.94 127 LYS A CA 1
ATOM 1007 C C . LYS A 1 127 ? -11.354 -5.967 -0.111 1.00 95.94 127 LYS A C 1
ATOM 1009 O O . LYS A 1 127 ? -12.447 -5.404 -0.135 1.00 95.94 127 LYS A O 1
ATOM 1014 N N . THR A 1 128 ? -10.270 -5.454 0.445 1.00 96.75 128 THR A N 1
ATOM 1015 C CA . THR A 1 128 ? -10.194 -4.180 1.144 1.00 96.75 128 THR A CA 1
ATOM 1016 C C . THR A 1 128 ? -10.062 -3.035 0.129 1.00 96.75 128 THR A C 1
ATOM 1018 O O . THR A 1 128 ? -9.381 -3.209 -0.888 1.00 96.75 128 THR A O 1
ATOM 1021 N N . PRO A 1 129 ? -10.748 -1.896 0.339 1.00 95.19 129 PRO A N 1
ATOM 1022 C CA . PRO A 1 129 ? -10.604 -0.698 -0.488 1.00 95.19 129 PRO A CA 1
ATOM 1023 C C . PRO A 1 129 ? -9.186 -0.121 -0.516 1.00 95.19 129 PRO A C 1
ATOM 1025 O O . PRO A 1 129 ? -8.514 -0.128 0.544 1.00 95.19 129 PRO A O 1
#